Protein AF-A0A257LIY4-F1 (afdb_monomer)

Mean predicted aligned error: 10.03 Å

Radius of gyration: 17.05 Å; Cα contacts (8 Å, |Δi|>4): 12; chains: 1; bounding box: 33×42×44 Å

Secondary structure (DSSP, 8-state):
-----PPPPPHHHHHHHHHSS-TT--HHHHHHHHHHHH-TT--HHHHHHHHHHHHT-

Foldseek 3Di:
DDDDPDDDDDPVRVVCVVQVDDPPRPVLLVVQVVVCVVPVPRDSVVVVVVVVVVVVD

Sequence (57 aa):
MKHLLLRPPSALEYFATLVAEDDGFALLEAAVAVAQDAHPGLAPQAVLGDIARLAGR

Solvent-accessible surface area (backbone atoms only — not comparable to full-atom values): 3730 Å² total; per-residue (Å²): 134,87,83,82,86,79,74,82,72,52,74,66,58,48,47,49,63,75,60,69,78,49,101,77,53,60,58,68,60,51,53,47,57,59,47,30,78,85,32,80,84,61,54,58,69,56,54,52,51,53,50,51,61,59,72,77,108

Structure (mmCIF, N/CA/C/O backbone):
data_AF-A0A257LIY4-F1
#
_entry.id   AF-A0A257LIY4-F1
#
loop_
_atom_site.group_PDB
_atom_site.id
_atom_site.type_symbol
_atom_site.label_atom_id
_atom_site.label_alt_id
_atom_site.label_comp_id
_atom_site.label_asym_id
_atom_site.label_entity_id
_atom_site.label_seq_id
_atom_site.pdbx_PDB_ins_code
_atom_site.Cartn_x
_atom_site.Cartn_y
_atom_site.Cartn_z
_atom_site.occupancy
_atom_site.B_iso_or_equiv
_atom_site.auth_seq_id
_atom_site.auth_comp_id
_atom_site.auth_asym_id
_atom_site.auth_atom_id
_atom_site.pdbx_PDB_model_num
ATOM 1 N N . MET A 1 1 ? 17.409 26.948 30.776 1.00 59.81 1 MET A N 1
ATOM 2 C CA . MET A 1 1 ? 16.556 26.909 29.567 1.00 59.81 1 MET A CA 1
ATOM 3 C C . MET A 1 1 ? 16.673 25.510 28.977 1.00 59.81 1 MET A C 1
ATOM 5 O O . MET A 1 1 ? 17.793 25.069 28.765 1.00 59.81 1 MET A O 1
ATOM 9 N N . LYS A 1 2 ? 15.572 24.765 28.824 1.00 71.25 2 LYS A N 1
ATOM 10 C CA . LYS A 1 2 ? 15.602 23.417 28.227 1.00 71.25 2 LYS A CA 1
ATOM 11 C C . LYS A 1 2 ? 15.638 23.575 26.705 1.00 71.25 2 LYS A C 1
ATOM 13 O O . LYS A 1 2 ? 14.708 24.145 26.145 1.00 71.25 2 LYS A O 1
ATOM 18 N N . HIS A 1 3 ? 16.698 23.107 26.052 1.00 68.44 3 HIS A N 1
ATOM 19 C CA . HIS A 1 3 ? 16.748 23.061 24.593 1.00 68.44 3 HIS A CA 1
ATOM 20 C C . HIS A 1 3 ? 15.915 21.878 24.096 1.00 68.44 3 HIS A C 1
ATOM 22 O O . HIS A 1 3 ? 16.162 20.735 24.478 1.00 68.44 3 HIS A O 1
ATOM 28 N N . LEU A 1 4 ? 14.908 22.165 23.271 1.00 76.19 4 LEU A N 1
ATOM 29 C CA . LEU A 1 4 ? 14.141 21.152 22.554 1.00 76.19 4 LEU A CA 1
ATOM 30 C C . LEU A 1 4 ? 14.923 20.780 21.293 1.00 76.19 4 LEU A C 1
ATOM 32 O O . LEU A 1 4 ? 15.082 21.601 20.393 1.00 76.19 4 LEU A O 1
ATOM 36 N N . LEU A 1 5 ? 15.431 19.551 21.245 1.00 73.94 5 LEU A N 1
ATOM 37 C CA . LEU A 1 5 ? 16.031 18.984 20.041 1.00 73.94 5 LEU A CA 1
ATOM 38 C C . LEU A 1 5 ? 14.911 18.411 19.171 1.00 73.94 5 LEU A C 1
ATOM 40 O O . LEU A 1 5 ? 14.514 17.259 19.334 1.00 73.94 5 LEU A O 1
ATOM 44 N N . LEU A 1 6 ? 14.370 19.236 18.277 1.00 80.94 6 LEU A N 1
ATOM 45 C CA . LEU A 1 6 ? 13.387 18.806 17.287 1.00 80.94 6 LEU A CA 1
ATOM 46 C C . LEU A 1 6 ? 14.131 18.361 16.025 1.00 80.94 6 LEU A C 1
ATOM 48 O O . LEU A 1 6 ? 14.829 19.160 15.402 1.00 80.94 6 LEU A O 1
ATOM 52 N N . ARG A 1 7 ? 13.995 17.083 15.662 1.00 87.62 7 ARG A N 1
ATOM 53 C CA . ARG A 1 7 ? 14.444 16.560 14.365 1.00 87.62 7 ARG A CA 1
ATOM 54 C C . ARG A 1 7 ? 13.258 16.511 13.400 1.00 87.62 7 ARG A C 1
ATOM 56 O O . ARG A 1 7 ? 12.158 16.184 13.850 1.00 87.62 7 ARG A O 1
ATOM 63 N N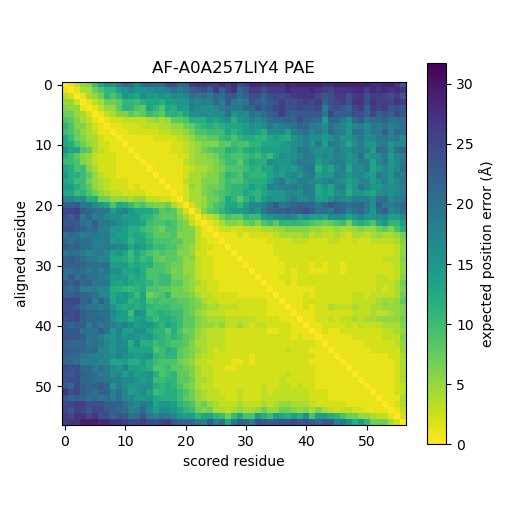 . PRO A 1 8 ? 13.450 16.814 12.105 1.00 83.06 8 PRO A N 1
ATOM 64 C CA . PRO A 1 8 ? 12.398 16.605 11.122 1.00 83.06 8 PRO A CA 1
ATOM 65 C C . PRO A 1 8 ? 12.039 15.109 11.046 1.00 83.06 8 PRO A C 1
ATOM 67 O O . PRO A 1 8 ? 12.923 14.263 11.243 1.00 83.06 8 PRO A O 1
ATOM 70 N N . PRO A 1 9 ? 10.764 14.770 10.787 1.00 84.75 9 PRO A N 1
ATOM 71 C CA . PRO A 1 9 ? 10.368 13.389 10.556 1.00 84.75 9 PRO A CA 1
ATOM 72 C C . PRO A 1 9 ? 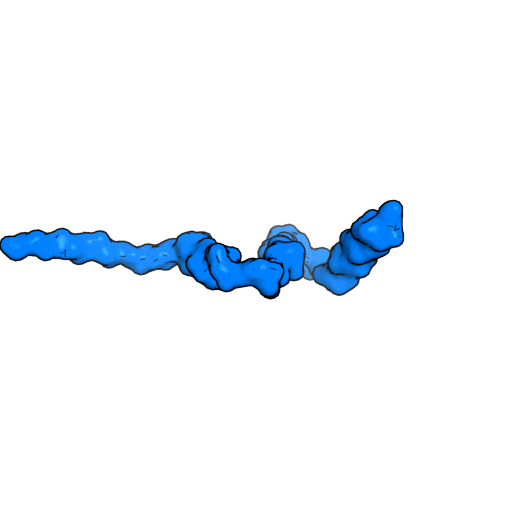11.067 12.856 9.301 1.00 84.75 9 PRO A C 1
ATOM 74 O O . PRO A 1 9 ? 11.251 13.571 8.314 1.00 84.75 9 PRO A O 1
ATOM 77 N N . SER A 1 10 ? 11.457 11.587 9.334 1.00 88.25 10 SER A N 1
ATOM 78 C CA . SER A 1 10 ? 11.825 10.851 8.126 1.00 88.25 10 SER A CA 1
ATOM 79 C C . SER A 1 10 ? 10.625 10.722 7.182 1.00 88.25 10 SER A C 1
ATOM 81 O O . SER A 1 10 ? 9.476 10.876 7.5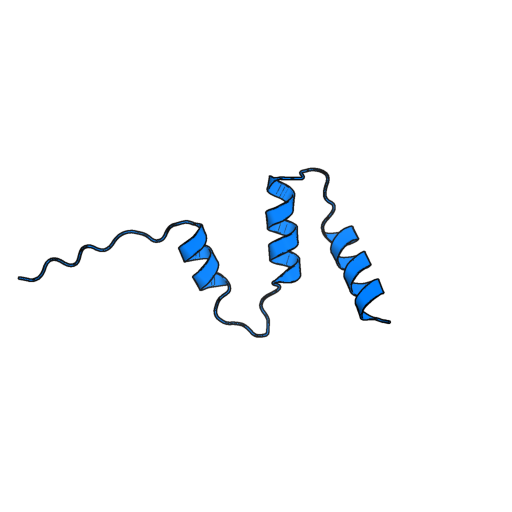96 1.00 88.25 10 SER A O 1
ATOM 83 N N . ALA A 1 11 ? 10.877 10.380 5.916 1.00 82.31 11 ALA A N 1
ATOM 84 C CA . ALA A 1 11 ? 9.809 10.142 4.943 1.00 82.31 11 ALA A CA 1
ATOM 85 C C . ALA A 1 11 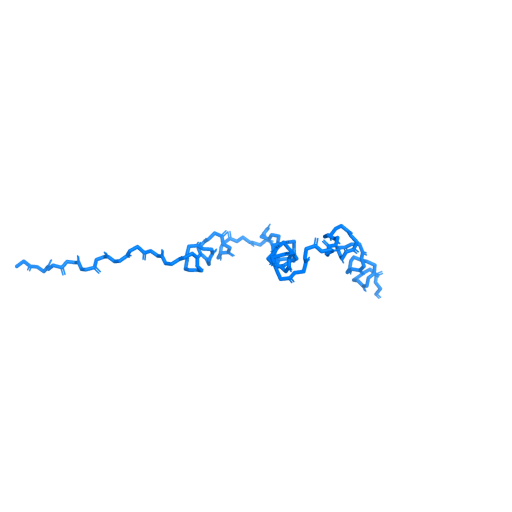? 8.802 9.081 5.427 1.00 82.31 11 ALA A C 1
ATOM 87 O O . ALA A 1 11 ? 7.603 9.243 5.224 1.00 82.31 11 ALA A O 1
ATOM 88 N N . LEU A 1 12 ? 9.278 8.045 6.129 1.00 81.44 12 LEU A N 1
ATOM 89 C CA . LEU A 1 12 ? 8.425 6.999 6.692 1.00 81.44 12 LEU A CA 1
ATOM 90 C C . LEU A 1 12 ? 7.622 7.484 7.906 1.00 81.44 12 LEU A C 1
ATOM 92 O O . LEU A 1 12 ? 6.447 7.156 8.023 1.00 81.44 12 LEU A O 1
ATOM 96 N N . GLU A 1 13 ? 8.224 8.285 8.791 1.00 83.25 13 GLU A N 1
ATOM 97 C CA . GLU A 1 13 ? 7.508 8.889 9.925 1.00 83.25 13 GLU A CA 1
ATOM 98 C C . GLU A 1 13 ? 6.432 9.869 9.435 1.00 83.25 13 GLU A C 1
ATOM 100 O O . GLU A 1 13 ? 5.325 9.870 9.960 1.00 83.25 13 GLU A O 1
ATOM 105 N N . TYR A 1 14 ? 6.716 10.653 8.393 1.00 79.62 14 TYR A N 1
ATOM 106 C CA . TYR A 1 14 ? 5.733 11.544 7.778 1.00 79.62 14 TYR A CA 1
ATOM 107 C C . TYR A 1 14 ? 4.611 10.760 7.089 1.00 79.62 14 TYR A C 1
ATOM 109 O O . TYR A 1 14 ? 3.436 11.038 7.324 1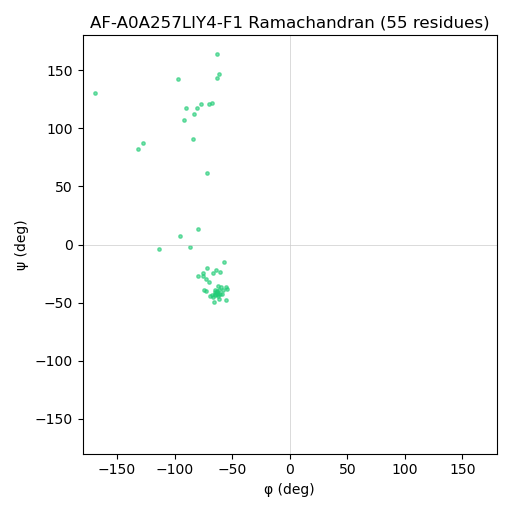.00 79.62 14 TYR A O 1
ATOM 117 N N . PHE A 1 15 ? 4.958 9.725 6.318 1.00 77.25 15 PHE A N 1
ATOM 118 C CA . PHE A 1 15 ? 3.984 8.812 5.725 1.00 77.25 15 PHE A CA 1
ATOM 119 C C . PHE A 1 15 ? 3.075 8.200 6.794 1.00 77.25 15 PHE A C 1
ATOM 121 O O . PHE A 1 15 ? 1.863 8.283 6.663 1.00 77.25 15 PHE A O 1
ATOM 128 N N . ALA A 1 16 ? 3.632 7.696 7.899 1.00 79.50 16 ALA A N 1
ATOM 129 C CA . ALA A 1 16 ? 2.851 7.141 9.003 1.00 79.50 16 ALA A CA 1
ATOM 130 C C . ALA A 1 16 ? 1.805 8.134 9.542 1.00 79.50 16 ALA A C 1
ATOM 132 O O . ALA A 1 16 ? 0.686 7.727 9.824 1.00 79.50 16 ALA A O 1
ATOM 133 N N . THR A 1 17 ? 2.120 9.434 9.627 1.00 77.56 17 THR A N 1
ATOM 134 C CA . THR A 1 17 ? 1.134 10.451 10.046 1.00 77.56 17 THR A CA 1
ATOM 135 C C . THR A 1 17 ? 0.034 10.709 9.019 1.00 77.56 17 THR A C 1
ATOM 137 O O . THR A 1 17 ? -1.094 10.981 9.411 1.00 77.56 17 THR A O 1
ATOM 140 N N . LEU A 1 18 ? 0.332 10.592 7.721 1.00 73.12 18 LEU A N 1
ATOM 141 C CA . LEU A 1 18 ? -0.657 10.761 6.650 1.00 73.12 18 LEU A CA 1
ATOM 142 C C . LEU A 1 18 ? -1.654 9.597 6.575 1.00 73.12 18 LEU A C 1
ATOM 144 O O . LEU A 1 18 ? -2.715 9.752 5.982 1.00 73.12 18 LEU A O 1
ATOM 148 N N . VAL A 1 19 ? -1.301 8.444 7.148 1.00 72.00 19 VAL A N 1
ATOM 149 C CA . VAL A 1 19 ? -2.087 7.202 7.075 1.00 72.00 19 VAL A CA 1
ATOM 150 C C . VAL A 1 19 ? -2.661 6.764 8.428 1.00 72.00 19 VAL A C 1
ATOM 152 O O . VAL A 1 19 ? -3.348 5.750 8.496 1.00 72.00 19 VAL A O 1
ATOM 155 N N . ALA A 1 20 ? -2.342 7.483 9.512 1.00 72.75 20 ALA A N 1
ATOM 156 C CA . ALA A 1 20 ? -2.683 7.097 10.885 1.00 72.75 20 ALA A CA 1
ATOM 157 C C . ALA A 1 20 ? -4.161 7.306 11.247 1.00 72.75 20 ALA A C 1
ATOM 159 O O . ALA A 1 20 ? -4.670 6.615 12.127 1.00 72.75 20 ALA A O 1
ATOM 160 N N . GLU A 1 21 ? -4.837 8.247 10.592 1.00 69.31 21 GLU A N 1
ATOM 161 C CA . GLU A 1 21 ? -6.242 8.569 10.829 1.00 69.31 21 GLU A CA 1
ATOM 162 C C . GLU A 1 21 ? -6.990 8.535 9.500 1.00 69.31 21 GLU A C 1
ATOM 164 O O . GLU A 1 21 ? -7.102 9.569 8.858 1.00 69.31 21 GLU A O 1
ATOM 169 N N . ASP A 1 22 ? -7.485 7.375 9.069 1.00 62.53 22 ASP A N 1
ATOM 170 C CA . ASP A 1 22 ? -8.822 7.327 8.469 1.00 62.53 22 ASP A CA 1
ATOM 171 C C . ASP A 1 22 ? -9.279 5.872 8.289 1.00 62.53 22 ASP A C 1
ATOM 173 O O . ASP A 1 22 ? -8.587 5.071 7.656 1.00 62.53 22 ASP A O 1
ATOM 177 N N . ASP A 1 23 ? -10.494 5.555 8.743 1.00 66.44 23 ASP A N 1
ATOM 178 C CA . ASP A 1 23 ? -11.238 4.379 8.264 1.00 66.44 23 ASP A CA 1
ATOM 179 C C . ASP A 1 23 ? -11.430 4.436 6.725 1.00 66.44 23 ASP A C 1
ATOM 181 O O . ASP A 1 23 ? -11.759 3.432 6.093 1.00 66.44 23 ASP A O 1
ATOM 185 N N . GLY A 1 24 ? -11.199 5.605 6.107 1.00 70.44 24 GLY A N 1
ATOM 186 C CA . GLY A 1 24 ? -11.131 5.840 4.664 1.00 70.44 24 GLY A CA 1
ATOM 187 C C . GLY A 1 24 ? -9.733 5.812 4.028 1.00 70.44 24 GLY A C 1
ATOM 188 O O . GLY A 1 24 ? -9.616 6.153 2.847 1.00 70.44 24 GLY A O 1
ATOM 189 N N . PHE A 1 25 ? -8.663 5.440 4.745 1.00 74.75 25 PHE A N 1
ATOM 190 C CA . PHE A 1 25 ? -7.332 5.404 4.145 1.00 74.75 25 PHE A CA 1
ATOM 191 C C . PHE A 1 25 ? -7.262 4.246 3.149 1.00 74.75 25 PHE A C 1
ATOM 193 O O . PHE A 1 25 ? -7.442 3.082 3.508 1.00 74.75 25 PHE A O 1
ATOM 200 N N . ALA A 1 26 ? -6.970 4.571 1.889 1.00 83.19 26 ALA A N 1
ATOM 201 C CA . ALA A 1 26 ? -6.819 3.621 0.792 1.00 83.19 26 ALA A CA 1
ATOM 202 C C . ALA A 1 26 ? -5.507 2.819 0.939 1.00 83.19 26 ALA A C 1
ATOM 204 O O . ALA A 1 26 ? -4.585 2.926 0.130 1.00 83.19 26 ALA A O 1
ATOM 205 N N . LEU A 1 27 ? -5.381 2.067 2.041 1.00 83.94 27 LEU A N 1
ATOM 206 C CA . LEU A 1 27 ? -4.165 1.369 2.459 1.00 83.94 27 LEU A CA 1
ATOM 207 C C . LEU A 1 27 ? -3.691 0.394 1.393 1.00 83.94 27 LEU A C 1
ATOM 209 O O . LEU A 1 27 ? -2.491 0.270 1.151 1.00 83.94 27 LEU A O 1
ATOM 213 N N . LEU A 1 28 ? -4.638 -0.289 0.757 1.00 87.12 28 LEU A N 1
ATOM 214 C CA . LEU A 1 28 ? -4.329 -1.241 -0.287 1.00 87.12 28 LEU A CA 1
ATOM 215 C C . LEU A 1 28 ? -3.731 -0.531 -1.506 1.00 87.12 28 LEU A C 1
ATOM 217 O O . LEU A 1 28 ? -2.666 -0.912 -1.986 1.00 87.12 28 LEU A O 1
ATOM 221 N N . GLU A 1 29 ? -4.375 0.531 -1.970 1.00 89.56 29 GLU A N 1
ATOM 222 C CA . GLU A 1 29 ? -3.933 1.360 -3.085 1.00 89.56 29 GLU A CA 1
ATOM 223 C C . GLU A 1 29 ? -2.564 1.989 -2.800 1.00 89.56 29 GLU A C 1
ATOM 225 O O . GLU A 1 29 ? -1.682 1.967 -3.660 1.00 89.56 29 GLU A O 1
ATOM 230 N N . ALA A 1 30 ? -2.348 2.487 -1.580 1.00 88.69 30 ALA A N 1
ATOM 231 C CA . ALA A 1 30 ? -1.076 3.056 -1.150 1.00 88.69 30 ALA A CA 1
ATOM 232 C C . ALA A 1 30 ? 0.046 2.006 -1.117 1.00 88.69 30 ALA A C 1
ATOM 234 O O . ALA A 1 30 ? 1.147 2.268 -1.602 1.00 88.69 30 ALA A O 1
ATOM 235 N N . ALA A 1 31 ? -0.222 0.802 -0.604 1.00 90.69 31 ALA A N 1
ATOM 236 C CA . ALA A 1 31 ? 0.744 -0.294 -0.605 1.00 90.69 31 ALA A CA 1
ATOM 237 C C . ALA A 1 31 ? 1.119 -0.724 -2.034 1.00 90.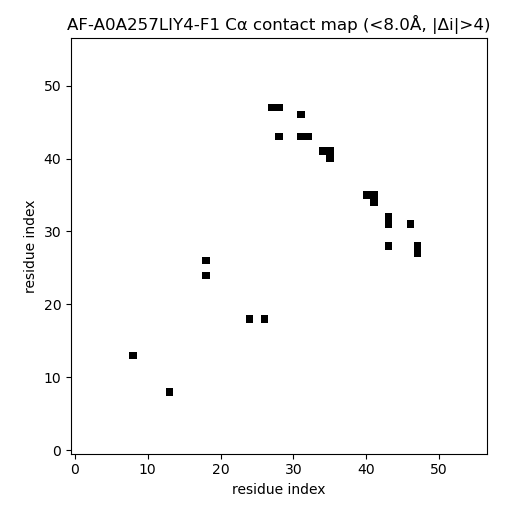69 31 ALA A C 1
ATOM 239 O O . ALA A 1 31 ? 2.296 -0.944 -2.330 1.00 90.69 31 ALA A O 1
ATOM 240 N N . VAL A 1 32 ? 0.138 -0.790 -2.940 1.00 92.75 32 VAL A N 1
ATOM 241 C CA . VAL A 1 32 ? 0.369 -1.101 -4.358 1.00 92.75 32 VAL A CA 1
ATOM 242 C C . VAL A 1 32 ? 1.195 -0.005 -5.037 1.00 92.75 32 VAL A C 1
ATOM 244 O O . VAL A 1 32 ? 2.109 -0.330 -5.792 1.00 92.75 32 VAL A O 1
ATOM 247 N N . ALA A 1 33 ? 0.938 1.273 -4.740 1.00 89.81 33 ALA A N 1
ATOM 248 C CA . ALA A 1 33 ? 1.724 2.392 -5.262 1.00 89.81 33 ALA A CA 1
ATOM 249 C C . ALA A 1 33 ? 3.187 2.348 -4.788 1.00 89.81 33 ALA A C 1
ATOM 251 O O . ALA A 1 33 ? 4.098 2.533 -5.593 1.00 89.81 33 ALA A O 1
ATOM 252 N N . VAL A 1 34 ? 3.432 2.029 -3.511 1.00 91.06 34 VAL A N 1
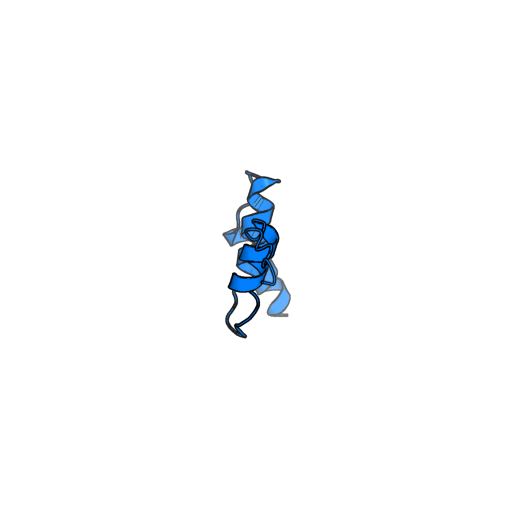ATOM 253 C CA . VAL A 1 34 ? 4.794 1.843 -2.973 1.00 91.06 34 VAL A CA 1
ATOM 254 C C . VAL A 1 34 ? 5.518 0.691 -3.676 1.00 91.06 34 VAL A C 1
ATOM 256 O O . VAL A 1 34 ? 6.699 0.807 -3.995 1.00 91.06 34 VAL A O 1
ATOM 259 N N . ALA A 1 35 ? 4.821 -0.405 -3.986 1.00 92.69 35 ALA A N 1
ATOM 260 C CA . ALA A 1 35 ? 5.418 -1.545 -4.680 1.00 92.69 35 ALA A CA 1
ATOM 261 C C . ALA A 1 35 ? 5.896 -1.221 -6.110 1.00 92.69 35 ALA A C 1
ATOM 263 O O . ALA A 1 35 ? 6.783 -1.912 -6.616 1.00 92.69 35 ALA A O 1
ATOM 264 N N . GLN A 1 36 ? 5.366 -0.175 -6.759 1.00 93.19 36 GLN A N 1
ATOM 265 C CA . GLN A 1 36 ? 5.805 0.229 -8.101 1.00 93.19 36 GLN A CA 1
ATOM 266 C C . GLN A 1 36 ? 7.244 0.758 -8.136 1.00 93.19 36 GLN A C 1
ATOM 268 O O . GLN A 1 36 ? 7.887 0.659 -9.179 1.00 93.19 36 GLN A O 1
ATOM 273 N N . ASP A 1 37 ? 7.765 1.265 -7.014 1.00 91.31 37 ASP A N 1
ATOM 274 C CA . ASP A 1 37 ? 9.166 1.695 -6.904 1.00 91.31 37 ASP A CA 1
ATOM 275 C C . ASP A 1 37 ? 10.125 0.511 -7.117 1.00 91.31 37 ASP A C 1
ATOM 277 O O . ASP A 1 37 ? 11.064 0.576 -7.909 1.00 91.31 37 ASP A O 1
ATOM 281 N N . ALA A 1 38 ? 9.819 -0.630 -6.490 1.00 94.19 38 ALA A N 1
ATOM 282 C CA . ALA A 1 38 ? 10.571 -1.872 -6.664 1.00 94.19 38 ALA A CA 1
ATOM 283 C C . ALA A 1 38 ? 10.206 -2.623 -7.959 1.00 94.19 38 ALA A C 1
ATOM 285 O O . ALA A 1 38 ? 11.022 -3.374 -8.501 1.00 94.19 38 ALA A O 1
ATOM 286 N N . HIS A 1 39 ? 8.981 -2.439 -8.460 1.00 95.62 39 HIS A N 1
ATOM 287 C CA . HIS A 1 39 ? 8.437 -3.150 -9.616 1.00 95.62 39 HIS A CA 1
ATOM 288 C C . HIS A 1 39 ? 7.792 -2.183 -10.625 1.00 95.62 39 HIS A C 1
ATOM 290 O O . HIS A 1 39 ? 6.565 -2.082 -10.683 1.00 95.62 39 HIS A O 1
ATOM 296 N N . PRO A 1 40 ? 8.578 -1.535 -11.505 1.00 91.81 40 PRO A N 1
ATOM 297 C CA . PRO A 1 40 ? 8.064 -0.523 -12.438 1.00 91.81 40 PRO A CA 1
ATOM 298 C C . PRO A 1 40 ? 7.001 -1.030 -13.428 1.00 91.81 40 PRO A C 1
ATOM 300 O O . PRO A 1 40 ? 6.217 -0.247 -13.954 1.00 91.81 40 PRO A O 1
ATOM 303 N N . GLY A 1 41 ? 6.973 -2.341 -13.702 1.00 95.12 41 GLY A N 1
ATOM 304 C CA . GLY A 1 41 ? 5.975 -2.982 -14.569 1.00 95.12 41 GLY A CA 1
ATOM 305 C C . GLY A 1 41 ? 4.680 -3.393 -13.860 1.00 95.12 41 GLY A C 1
ATOM 306 O O . GLY A 1 41 ? 3.782 -3.932 -14.505 1.00 95.12 41 GLY A O 1
ATOM 307 N N . LEU 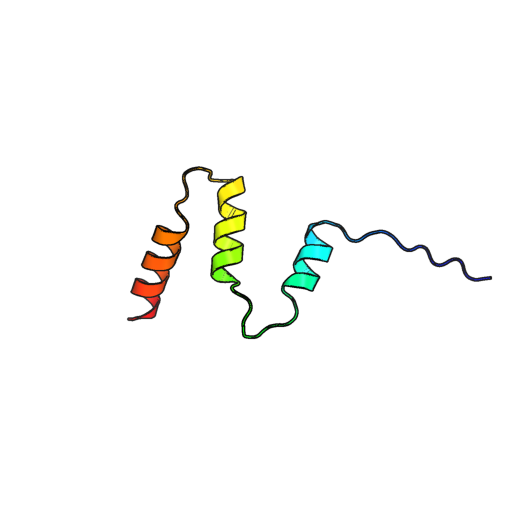A 1 42 ? 4.578 -3.184 -12.544 1.00 94.94 42 LEU A N 1
ATOM 308 C CA . LEU A 1 42 ? 3.374 -3.488 -11.781 1.00 94.94 42 LEU A CA 1
ATOM 309 C C . LEU A 1 42 ? 2.250 -2.538 -12.208 1.00 94.94 42 LEU A C 1
ATOM 311 O O . LEU A 1 42 ? 2.386 -1.320 -12.094 1.00 94.94 42 LEU A O 1
ATOM 315 N N . ALA A 1 43 ? 1.135 -3.101 -12.676 1.00 95.56 43 ALA A N 1
ATOM 316 C CA . ALA A 1 43 ? -0.065 -2.354 -13.037 1.00 95.56 43 ALA A CA 1
ATOM 317 C C . ALA A 1 43 ? -1.018 -2.275 -11.829 1.00 95.56 43 ALA A C 1
ATOM 319 O O . ALA A 1 43 ? -1.671 -3.280 -11.525 1.00 95.56 43 ALA A O 1
ATOM 320 N N . PRO A 1 44 ? -1.164 -1.114 -11.156 1.00 91.75 44 PRO A N 1
ATOM 321 C CA . PRO A 1 44 ? -1.943 -1.023 -9.919 1.00 91.75 44 PRO A CA 1
ATOM 322 C C . PRO A 1 44 ? -3.400 -1.440 -10.108 1.00 91.75 44 PRO A C 1
ATOM 324 O O . PRO A 1 44 ? -3.966 -2.155 -9.290 1.00 91.75 44 PRO A O 1
ATOM 327 N N . GLN A 1 45 ? -3.970 -1.100 -11.262 1.00 92.75 45 GLN A N 1
ATOM 328 C CA . GLN A 1 45 ? -5.386 -1.326 -11.549 1.00 92.75 45 GLN A CA 1
ATOM 329 C C . GLN A 1 45 ? -5.683 -2.810 -11.775 1.00 92.75 45 GLN A C 1
ATOM 331 O O . GLN A 1 45 ? -6.769 -3.275 -11.438 1.00 92.75 45 GLN A O 1
ATOM 336 N N . ALA A 1 46 ? -4.708 -3.567 -12.290 1.00 96.06 46 ALA A N 1
ATOM 337 C CA . ALA A 1 46 ? -4.816 -5.017 -12.395 1.00 96.06 46 ALA A CA 1
ATOM 338 C C . ALA A 1 46 ? -4.767 -5.670 -11.006 1.00 96.06 46 ALA A C 1
ATOM 340 O O . ALA A 1 46 ? -5.615 -6.502 -10.697 1.00 96.06 46 ALA A O 1
ATOM 341 N N . VAL A 1 47 ? -3.841 -5.231 -10.142 1.00 95.44 47 VAL A N 1
ATOM 342 C CA . VAL A 1 47 ? -3.713 -5.743 -8.765 1.00 95.44 47 VAL A CA 1
ATOM 343 C C . VAL A 1 47 ? -4.977 -5.480 -7.946 1.00 95.44 47 VAL A C 1
ATOM 345 O O . VAL A 1 47 ? -5.500 -6.393 -7.308 1.00 95.44 47 VAL A O 1
ATOM 348 N N . LEU A 1 48 ? -5.508 -4.257 -7.998 1.00 93.94 48 LEU A N 1
ATOM 349 C CA . LEU A 1 48 ? -6.752 -3.903 -7.311 1.00 93.94 48 LEU A CA 1
ATOM 350 C C . LEU A 1 48 ? -7.944 -4.705 -7.854 1.00 93.94 48 LEU A C 1
ATOM 352 O O . LEU A 1 48 ? -8.766 -5.186 -7.075 1.00 93.94 48 LEU A O 1
ATOM 356 N N . GLY A 1 49 ? -8.010 -4.915 -9.174 1.00 95.19 49 GLY A N 1
ATOM 357 C CA . GLY A 1 49 ? -9.031 -5.755 -9.803 1.00 95.19 49 GLY A CA 1
ATOM 358 C C . GLY A 1 49 ? -8.973 -7.216 -9.348 1.00 95.19 49 GLY A C 1
ATOM 359 O O . GLY A 1 49 ? -10.009 -7.814 -9.046 1.00 95.19 49 GLY A O 1
ATOM 360 N N . ASP A 1 50 ? -7.773 -7.786 -9.237 1.00 96.12 50 ASP A N 1
ATOM 361 C CA . ASP A 1 50 ? -7.576 -9.150 -8.745 1.00 96.12 50 ASP A CA 1
ATOM 362 C C . ASP A 1 50 ? -7.996 -9.307 -7.283 1.00 96.12 50 ASP A C 1
ATOM 364 O O . ASP A 1 50 ? -8.670 -10.281 -6.937 1.00 96.12 50 ASP A O 1
ATOM 368 N N . ILE A 1 51 ? -7.653 -8.340 -6.431 1.00 94.06 51 ILE A N 1
ATOM 369 C CA . ILE A 1 51 ? -8.025 -8.356 -5.013 1.00 94.06 51 ILE A CA 1
ATOM 370 C C . ILE A 1 51 ? -9.536 -8.185 -4.845 1.00 94.06 51 ILE A C 1
ATOM 372 O O . ILE A 1 51 ? -10.144 -8.950 -4.098 1.00 94.06 51 ILE A O 1
ATOM 376 N N . ALA A 1 52 ? -10.169 -7.274 -5.588 1.00 93.25 52 ALA A N 1
ATOM 377 C CA . ALA A 1 52 ? -11.623 -7.117 -5.582 1.00 93.25 52 ALA A CA 1
ATOM 378 C C . ALA A 1 52 ? -12.342 -8.409 -6.011 1.00 93.25 52 ALA A C 1
ATOM 380 O O . ALA A 1 52 ? -13.306 -8.836 -5.373 1.00 93.25 52 ALA A O 1
ATOM 381 N N . ARG A 1 53 ? -11.839 -9.090 -7.050 1.00 95.31 53 ARG A N 1
ATOM 382 C CA . ARG A 1 53 ? -12.360 -10.390 -7.501 1.00 95.31 53 ARG A CA 1
ATOM 383 C C . ARG A 1 53 ? -12.218 -11.480 -6.432 1.00 95.31 53 ARG A C 1
ATOM 385 O O . ARG A 1 53 ? -13.064 -12.370 -6.366 1.00 95.31 53 ARG A O 1
ATOM 392 N N . LEU A 1 54 ? -11.139 -11.459 -5.648 1.00 94.62 54 LEU A N 1
ATOM 393 C CA . LEU A 1 54 ? -10.908 -12.409 -4.555 1.00 94.62 54 LEU A CA 1
ATOM 394 C C . LEU A 1 54 ? -11.785 -12.113 -3.333 1.00 94.62 54 LEU A C 1
ATOM 396 O O . LEU A 1 54 ? -12.284 -13.056 -2.733 1.00 94.62 54 LEU A O 1
ATOM 400 N N . ALA A 1 55 ? -11.991 -10.839 -2.995 1.00 88.88 55 ALA A N 1
ATOM 401 C CA . ALA A 1 55 ? -12.798 -10.408 -1.853 1.00 88.88 55 ALA A CA 1
ATOM 402 C C . ALA A 1 55 ? -14.316 -10.541 -2.083 1.00 88.88 55 ALA A C 1
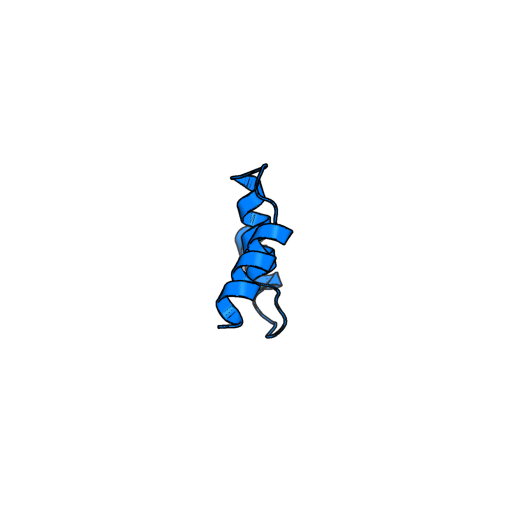ATOM 404 O O . ALA A 1 55 ? -15.075 -10.650 -1.128 1.00 88.88 55 ALA A O 1
ATOM 405 N N . GLY A 1 56 ? -14.769 -10.534 -3.342 1.00 81.19 56 GLY A N 1
ATOM 406 C CA . GLY A 1 56 ? -16.168 -10.778 -3.721 1.00 81.19 56 GLY A CA 1
ATOM 407 C C . GLY A 1 56 ? -16.593 -12.257 -3.751 1.00 81.19 56 GLY A C 1
ATOM 408 O O . GLY A 1 56 ? -17.626 -12.567 -4.346 1.00 81.19 56 GLY A O 1
ATOM 409 N N . ARG A 1 57 ? -15.796 -13.169 -3.181 1.00 53.38 57 ARG A N 1
ATOM 410 C CA . ARG A 1 57 ? -16.086 -14.602 -3.003 1.00 53.38 57 ARG A CA 1
ATOM 411 C C . ARG A 1 57 ? -16.141 -14.954 -1.525 1.00 53.38 57 ARG A C 1
ATOM 413 O O . ARG A 1 57 ? -16.862 -15.927 -1.217 1.00 53.38 57 ARG A O 1
#

pLDDT: mean 84.21, std 10.52, range [53.38, 96.12]